Protein AF-A0A7C5RM77-F1 (afdb_monomer)

Structure (mmCIF, N/CA/C/O backbone):
data_AF-A0A7C5RM77-F1
#
_entry.id   AF-A0A7C5RM77-F1
#
loop_
_atom_site.group_PDB
_atom_site.id
_atom_site.type_symbol
_atom_site.label_atom_id
_atom_site.label_alt_id
_atom_site.label_comp_id
_atom_site.label_asym_id
_atom_site.label_entity_id
_atom_site.label_seq_id
_atom_site.pdbx_PDB_ins_code
_atom_site.Cartn_x
_atom_site.Cartn_y
_atom_site.Cartn_z
_atom_site.occupancy
_atom_site.B_iso_or_equiv
_atom_site.auth_seq_id
_atom_site.auth_comp_id
_atom_site.auth_asym_id
_atom_site.auth_atom_id
_atom_site.pdbx_PDB_model_num
ATOM 1 N N . MET A 1 1 ? 17.354 -15.414 -35.149 1.00 46.34 1 MET A N 1
ATOM 2 C CA . MET A 1 1 ? 16.006 -15.791 -34.676 1.00 46.34 1 MET A CA 1
ATOM 3 C C . MET A 1 1 ? 15.903 -15.272 -33.250 1.00 46.34 1 MET A C 1
ATOM 5 O O . MET A 1 1 ? 16.758 -15.635 -32.456 1.00 46.34 1 MET A O 1
ATOM 9 N N . HIS A 1 2 ? 15.004 -14.328 -32.961 1.00 52.31 2 HIS A N 1
ATOM 10 C CA . HIS A 1 2 ? 14.885 -13.758 -31.613 1.00 52.31 2 HIS A CA 1
ATOM 11 C C . HIS A 1 2 ? 14.025 -14.682 -30.741 1.00 52.31 2 HIS A C 1
ATOM 13 O O . HIS A 1 2 ? 12.961 -15.117 -31.175 1.00 52.31 2 HIS A O 1
ATOM 19 N N . GLU A 1 3 ? 14.510 -15.011 -29.546 1.00 59.09 3 GLU A N 1
ATOM 20 C CA . GLU A 1 3 ? 13.792 -15.810 -28.548 1.00 59.09 3 GLU A CA 1
ATOM 21 C C . GLU A 1 3 ? 12.703 -14.939 -27.899 1.00 59.09 3 GLU A C 1
ATOM 23 O O . GLU A 1 3 ? 13.001 -13.868 -27.373 1.00 59.09 3 GLU A O 1
ATOM 28 N N . ILE A 1 4 ? 11.438 -15.367 -27.959 1.00 60.94 4 ILE A N 1
ATOM 29 C CA . ILE A 1 4 ? 10.321 -14.667 -27.307 1.00 60.94 4 ILE A CA 1
ATOM 30 C C . ILE A 1 4 ? 10.166 -15.233 -25.896 1.00 60.94 4 ILE A C 1
ATOM 32 O O . ILE A 1 4 ? 9.916 -16.427 -25.735 1.00 60.94 4 ILE A O 1
ATOM 36 N N . ARG A 1 5 ? 10.279 -14.377 -24.874 1.00 63.59 5 ARG A N 1
ATOM 37 C CA . ARG A 1 5 ? 10.042 -14.742 -23.471 1.00 63.59 5 ARG A CA 1
ATOM 38 C C . ARG A 1 5 ? 8.797 -14.046 -22.939 1.00 63.59 5 ARG A C 1
ATOM 40 O O . ARG A 1 5 ? 8.704 -12.823 -22.977 1.00 63.59 5 ARG A O 1
ATOM 47 N N . ILE A 1 6 ? 7.861 -14.833 -22.412 1.00 66.69 6 ILE A N 1
ATOM 48 C CA . ILE A 1 6 ? 6.710 -14.320 -21.663 1.00 66.69 6 ILE A CA 1
ATOM 49 C C . ILE A 1 6 ? 7.199 -13.994 -20.252 1.00 66.69 6 ILE A C 1
ATOM 51 O O . ILE A 1 6 ? 7.572 -14.896 -19.504 1.00 66.69 6 ILE A O 1
ATOM 55 N N . VAL A 1 7 ? 7.200 -12.711 -19.893 1.00 67.06 7 VAL A N 1
ATOM 56 C CA . VAL A 1 7 ? 7.665 -12.237 -18.584 1.00 67.06 7 VAL A CA 1
ATOM 57 C C . VAL A 1 7 ? 6.483 -11.660 -17.813 1.00 67.06 7 VAL A C 1
ATOM 59 O O . VAL A 1 7 ? 5.811 -10.740 -18.278 1.00 67.06 7 VAL A O 1
ATOM 62 N N . LYS A 1 8 ? 6.211 -12.221 -16.631 1.00 77.19 8 LYS A N 1
ATOM 63 C CA . LYS A 1 8 ? 5.242 -11.662 -15.681 1.00 77.19 8 LYS A CA 1
ATOM 64 C C . LYS A 1 8 ? 5.923 -10.589 -14.822 1.00 77.19 8 LYS A C 1
ATOM 66 O O . LYS A 1 8 ? 7.125 -10.705 -14.589 1.00 77.19 8 LYS A O 1
ATOM 71 N N . PRO A 1 9 ? 5.184 -9.576 -14.332 1.00 83.25 9 PRO A N 1
ATOM 72 C CA . PRO A 1 9 ? 5.711 -8.669 -13.322 1.00 83.25 9 PRO A CA 1
ATOM 73 C C . PRO A 1 9 ? 6.220 -9.441 -12.101 1.00 83.25 9 PRO A C 1
ATOM 75 O O . PRO A 1 9 ? 5.578 -10.386 -11.642 1.00 83.25 9 PRO A O 1
ATOM 78 N N . GLU A 1 10 ? 7.361 -9.018 -11.576 1.00 85.62 10 GLU A N 1
ATOM 79 C CA . GLU A 1 10 ? 8.012 -9.590 -10.403 1.00 85.62 10 GLU A CA 1
ATOM 80 C C . GLU A 1 10 ? 8.106 -8.517 -9.316 1.00 85.62 10 GLU A C 1
ATOM 82 O O . GLU A 1 10 ? 8.668 -7.443 -9.543 1.00 85.62 10 GLU A O 1
ATOM 87 N N . ILE A 1 11 ? 7.578 -8.808 -8.124 1.00 86.81 11 ILE A N 1
ATOM 88 C CA . ILE A 1 11 ? 7.802 -7.978 -6.936 1.00 86.81 11 ILE A CA 1
ATOM 89 C C . ILE A 1 11 ? 9.151 -8.389 -6.353 1.00 86.81 11 ILE A C 1
ATOM 91 O O . ILE A 1 11 ? 9.288 -9.481 -5.805 1.00 86.81 11 ILE A O 1
ATOM 95 N N . ARG A 1 12 ? 10.151 -7.518 -6.487 1.00 81.06 12 ARG A N 1
ATOM 96 C CA . ARG A 1 12 ? 11.512 -7.755 -5.989 1.00 81.06 12 ARG A CA 1
ATOM 97 C C . ARG A 1 12 ? 11.647 -7.434 -4.512 1.00 81.06 12 ARG A C 1
ATOM 99 O O . ARG A 1 12 ? 12.419 -8.078 -3.808 1.00 81.06 12 ARG A O 1
ATOM 106 N N . ASN A 1 13 ? 10.919 -6.421 -4.061 1.00 83.31 13 ASN A N 1
ATOM 107 C CA . ASN A 1 13 ? 10.902 -6.002 -2.672 1.00 83.31 13 ASN A CA 1
ATOM 108 C C . ASN A 1 13 ? 9.540 -5.401 -2.318 1.00 83.31 13 ASN A C 1
ATOM 110 O O . ASN A 1 13 ? 8.841 -4.870 -3.186 1.00 83.31 13 ASN A O 1
ATOM 114 N N . PHE A 1 14 ? 9.180 -5.454 -1.040 1.00 90.75 14 PHE A N 1
ATOM 115 C CA . PHE A 1 14 ? 8.026 -4.743 -0.512 1.00 90.75 14 PHE A CA 1
ATOM 116 C C . PHE A 1 14 ? 8.335 -4.194 0.880 1.00 90.75 14 PHE A C 1
ATOM 118 O O . PHE A 1 14 ? 9.099 -4.779 1.645 1.00 90.75 14 PHE A O 1
ATOM 125 N N . GLU A 1 15 ? 7.730 -3.062 1.207 1.00 91.50 15 GLU A N 1
ATOM 126 C CA . GLU A 1 15 ? 7.884 -2.405 2.500 1.00 91.50 15 GLU A CA 1
ATOM 127 C C . GLU A 1 15 ? 6.523 -1.888 2.963 1.00 91.50 15 GLU A C 1
ATOM 129 O O . GLU A 1 15 ? 5.807 -1.233 2.203 1.00 91.50 15 GLU A O 1
ATOM 134 N N . ILE A 1 16 ? 6.185 -2.138 4.227 1.00 92.94 16 ILE A N 1
ATOM 135 C CA . ILE A 1 16 ? 5.109 -1.423 4.913 1.00 92.94 16 ILE A CA 1
ATOM 136 C C . ILE A 1 16 ? 5.756 -0.249 5.642 1.00 92.94 16 ILE A C 1
ATOM 138 O O . ILE A 1 16 ? 6.615 -0.441 6.504 1.00 92.94 16 ILE A O 1
ATOM 142 N N . VAL A 1 17 ? 5.363 0.975 5.301 1.00 87.06 17 VAL A N 1
ATOM 143 C CA . VAL A 1 17 ? 5.884 2.170 5.970 1.00 87.06 17 VAL A CA 1
ATOM 144 C C . VAL A 1 17 ? 5.446 2.131 7.436 1.00 87.06 17 VAL A C 1
ATOM 146 O O . VAL A 1 17 ? 4.267 1.943 7.713 1.00 87.06 17 VAL A O 1
ATOM 149 N N . LYS A 1 18 ? 6.393 2.332 8.366 1.00 87.25 18 LYS A N 1
ATOM 150 C CA . LYS A 1 18 ? 6.257 2.100 9.826 1.00 87.25 18 LYS A CA 1
ATOM 151 C C . LYS A 1 18 ? 6.262 0.623 10.266 1.00 87.25 18 LYS A C 1
ATOM 153 O O . LYS A 1 18 ? 6.101 0.349 11.452 1.00 87.25 18 LYS A O 1
ATOM 158 N N . GLY A 1 19 ? 6.530 -0.312 9.356 1.00 92.38 19 GLY A N 1
ATOM 159 C CA . GLY A 1 19 ? 6.711 -1.732 9.662 1.00 92.38 19 GLY A CA 1
ATOM 160 C C . GLY A 1 19 ? 5.404 -2.495 9.884 1.00 92.38 19 GLY A C 1
ATOM 161 O O . GLY A 1 19 ? 4.319 -2.031 9.536 1.00 92.38 19 GLY A O 1
ATOM 162 N N . GLU A 1 20 ? 5.513 -3.690 10.466 1.00 92.38 20 GLU A N 1
ATOM 163 C CA . GLU A 1 20 ? 4.397 -4.640 10.604 1.00 92.38 20 GLU A CA 1
ATOM 164 C C . GLU A 1 20 ? 3.246 -4.125 11.473 1.00 92.38 20 GLU A C 1
ATOM 166 O O . GLU A 1 20 ? 2.129 -4.603 11.335 1.00 92.38 20 GLU A O 1
ATOM 171 N N . GLU A 1 21 ? 3.486 -3.129 12.327 1.00 94.88 21 GLU A N 1
ATOM 172 C CA . GLU A 1 21 ? 2.483 -2.569 13.241 1.00 94.88 21 GLU A CA 1
ATOM 173 C C . GLU A 1 21 ? 1.737 -1.353 12.669 1.00 94.88 21 GLU A C 1
ATOM 175 O O . GLU A 1 21 ? 0.917 -0.748 13.359 1.00 94.88 21 GLU A O 1
ATOM 180 N N . ALA A 1 22 ? 1.964 -1.000 11.397 1.00 94.69 22 ALA A N 1
ATOM 181 C CA . ALA A 1 22 ? 1.297 0.132 10.747 1.00 94.69 22 ALA A CA 1
ATOM 182 C C . ALA A 1 22 ? -0.240 0.039 10.789 1.00 94.69 22 ALA A C 1
ATOM 184 O O . ALA A 1 22 ? -0.924 1.058 10.845 1.00 94.69 22 ALA A O 1
ATOM 185 N N . TRP A 1 23 ? -0.802 -1.173 10.825 1.00 95.38 23 TRP A N 1
ATOM 186 C CA . TRP A 1 23 ? -2.248 -1.392 10.935 1.00 95.38 23 TRP A CA 1
ATOM 187 C C . TRP A 1 23 ? -2.848 -0.846 12.244 1.00 95.38 23 TRP A C 1
ATOM 189 O O . TRP A 1 23 ? -4.045 -0.559 12.287 1.00 95.38 23 TRP A O 1
ATOM 199 N N . ARG A 1 24 ? -2.047 -0.646 13.302 1.00 95.75 24 ARG A N 1
ATOM 200 C CA . ARG A 1 24 ? -2.525 -0.031 14.551 1.00 95.75 24 ARG A CA 1
ATOM 201 C C . ARG A 1 24 ? -2.898 1.438 14.375 1.00 95.75 24 ARG A C 1
ATOM 203 O O . ARG A 1 24 ? -3.761 1.922 15.100 1.00 95.75 24 ARG A O 1
ATOM 210 N N . GLU A 1 25 ? -2.324 2.128 13.389 1.00 95.69 25 GLU A N 1
ATOM 211 C CA . GLU A 1 25 ? -2.724 3.498 13.031 1.00 95.69 25 GLU A CA 1
ATOM 212 C C . GLU A 1 25 ? -4.178 3.537 12.552 1.00 95.69 25 GLU A C 1
ATOM 214 O O . GLU A 1 25 ? -4.928 4.436 12.916 1.00 95.69 25 GLU A O 1
ATOM 219 N N . VAL A 1 26 ? -4.620 2.511 11.819 1.00 96.44 26 VAL A N 1
ATOM 220 C CA . VAL A 1 26 ? -6.023 2.375 11.395 1.00 96.44 26 VAL A CA 1
ATOM 221 C C . VAL A 1 26 ? -6.937 2.247 12.611 1.00 96.44 26 VAL A C 1
ATOM 223 O O . VAL A 1 26 ? -7.980 2.896 12.681 1.00 96.44 26 VAL A O 1
ATOM 226 N N . VAL A 1 27 ? -6.543 1.429 13.592 1.00 96.50 27 VAL A N 1
ATOM 227 C CA . VAL A 1 27 ? -7.304 1.241 14.837 1.00 96.50 27 VAL A CA 1
ATOM 228 C C . VAL A 1 27 ? -7.339 2.528 15.654 1.00 96.50 27 VAL A C 1
ATOM 230 O O . VAL A 1 27 ? -8.394 2.892 16.171 1.00 96.50 27 VAL A O 1
ATOM 233 N N . TYR A 1 28 ? -6.214 3.235 15.744 1.00 95.81 28 TYR A N 1
ATOM 234 C CA . TYR A 1 28 ? -6.139 4.537 16.393 1.00 95.81 28 TYR A CA 1
ATOM 235 C C . TYR A 1 28 ? -7.091 5.544 15.729 1.00 95.81 28 TYR A C 1
ATOM 237 O O . TYR A 1 28 ? -7.944 6.108 16.414 1.00 95.81 28 TYR A O 1
ATOM 245 N N . SER A 1 29 ? -7.044 5.692 14.401 1.00 95.12 29 SER A N 1
ATOM 246 C CA . SER A 1 29 ? -7.959 6.559 13.644 1.00 95.12 29 SER A CA 1
ATOM 247 C C . SER A 1 29 ? -9.433 6.174 13.835 1.00 95.12 29 SER A C 1
ATOM 249 O O . SER A 1 29 ? -10.296 7.043 13.995 1.00 95.12 29 SER A O 1
ATOM 251 N N . ALA A 1 30 ? -9.740 4.875 13.886 1.00 95.00 30 ALA A N 1
ATOM 252 C CA . ALA A 1 30 ? -11.089 4.381 14.155 1.00 95.00 30 ALA A CA 1
ATOM 253 C C . ALA A 1 30 ? -11.567 4.733 15.578 1.00 95.00 30 ALA A C 1
ATOM 255 O O . ALA A 1 30 ? -12.701 5.179 15.757 1.00 95.00 30 ALA A O 1
ATOM 256 N N . ARG A 1 31 ? -10.702 4.599 16.593 1.00 95.12 31 ARG A N 1
ATOM 257 C CA . ARG A 1 31 ? -11.002 4.988 17.984 1.00 95.12 31 ARG A CA 1
ATOM 258 C C . ARG A 1 31 ? -11.231 6.490 18.118 1.00 95.12 31 ARG A C 1
ATOM 260 O O . ARG A 1 31 ? -12.209 6.897 18.737 1.00 95.12 31 ARG A O 1
ATOM 267 N N . MET A 1 32 ? -10.410 7.306 17.455 1.00 94.06 32 MET A N 1
ATOM 268 C CA . MET A 1 32 ? -10.606 8.761 17.378 1.00 94.06 32 MET A CA 1
ATOM 269 C C . MET A 1 32 ? -11.951 9.140 16.740 1.00 94.06 32 MET A C 1
ATOM 271 O O . MET A 1 32 ? -12.509 10.189 17.053 1.00 94.06 32 MET A O 1
ATOM 275 N N . SER A 1 33 ? -12.491 8.268 15.885 1.00 91.25 33 SER A N 1
ATOM 276 C CA . SER A 1 33 ? -13.797 8.430 15.234 1.00 91.25 33 SER A CA 1
ATOM 277 C C . SER A 1 33 ? -14.973 7.866 16.051 1.00 91.25 33 SER A C 1
ATOM 279 O O . SER A 1 33 ? -16.111 7.931 15.592 1.00 91.25 33 SER A O 1
ATOM 281 N N . GLY A 1 34 ? -14.730 7.324 17.253 1.00 92.81 34 GLY A N 1
ATOM 282 C CA . GLY A 1 34 ? -15.773 6.882 18.188 1.00 92.81 34 GLY A CA 1
ATOM 283 C C . GLY A 1 34 ? -15.890 5.370 18.404 1.00 92.81 34 GLY A C 1
ATOM 284 O O . GLY A 1 34 ? -16.824 4.935 19.077 1.00 92.81 34 GLY A O 1
ATOM 285 N N . VAL A 1 35 ? -14.974 4.550 17.872 1.00 93.81 35 VAL A N 1
ATOM 286 C CA . VAL A 1 35 ? -14.952 3.111 18.193 1.00 93.81 35 VAL A CA 1
ATOM 287 C C . VAL A 1 35 ? -14.551 2.905 19.667 1.00 93.81 35 VAL A C 1
ATOM 289 O O . VAL A 1 35 ? -13.491 3.387 20.067 1.00 93.81 35 VAL A O 1
ATOM 292 N N . PRO A 1 36 ? -15.343 2.174 20.479 1.00 93.81 36 PRO A N 1
ATOM 293 C CA . PRO A 1 36 ? -15.039 1.956 21.895 1.00 93.81 36 PRO A CA 1
ATOM 294 C C . PRO A 1 36 ? -13.726 1.199 22.141 1.00 93.81 36 PRO A C 1
ATOM 296 O O . PRO A 1 36 ? -13.395 0.252 21.427 1.00 93.81 36 PRO A O 1
ATOM 299 N N . GLU A 1 37 ? -13.023 1.538 23.227 1.00 92.06 37 GLU A N 1
ATOM 300 C CA . GLU A 1 37 ? -11.757 0.888 23.614 1.00 92.06 37 GLU A CA 1
ATOM 301 C C . GLU A 1 37 ? -11.914 -0.575 24.055 1.00 92.06 37 GLU A C 1
ATOM 303 O O . GLU A 1 37 ? -10.948 -1.333 24.023 1.00 92.06 37 GLU A O 1
ATOM 308 N N . GLY A 1 38 ? -13.129 -0.992 24.426 1.00 94.06 38 GLY A N 1
ATOM 309 C CA . GLY A 1 38 ? -13.418 -2.363 24.857 1.00 94.06 38 GLY A CA 1
ATOM 310 C C . GLY A 1 38 ? -13.361 -3.414 23.742 1.00 94.06 38 GLY A C 1
ATOM 311 O O . GLY A 1 38 ? -13.417 -4.604 24.040 1.00 94.06 38 GLY A O 1
ATOM 312 N N . ILE A 1 39 ? -13.261 -3.002 22.473 1.00 94.94 39 ILE A N 1
ATOM 313 C CA . ILE A 1 39 ? -13.171 -3.917 21.330 1.00 94.94 39 ILE A CA 1
ATOM 314 C C . ILE A 1 39 ? -11.689 -4.224 21.040 1.00 94.94 39 ILE A C 1
ATOM 316 O O . ILE A 1 39 ? -10.890 -3.288 20.907 1.00 94.94 39 ILE A O 1
ATOM 320 N N . PRO A 1 40 ? -11.297 -5.507 20.899 1.00 97.00 40 PRO A N 1
ATOM 321 C CA . PRO A 1 40 ? -9.929 -5.883 20.550 1.00 97.00 40 PRO A CA 1
ATOM 322 C C . PRO A 1 40 ? -9.453 -5.245 19.237 1.00 97.00 40 PRO A C 1
ATOM 324 O O . PRO A 1 40 ? -10.166 -5.243 18.235 1.00 97.00 40 PRO A O 1
ATOM 327 N N . GLU A 1 41 ? -8.209 -4.765 19.202 1.00 96.81 41 GLU A N 1
ATOM 328 C CA . GLU A 1 41 ? -7.661 -4.001 18.066 1.00 96.81 41 GLU A CA 1
ATOM 329 C C . GLU A 1 41 ? -7.750 -4.750 16.732 1.00 96.81 41 GLU A C 1
ATOM 331 O O . GLU 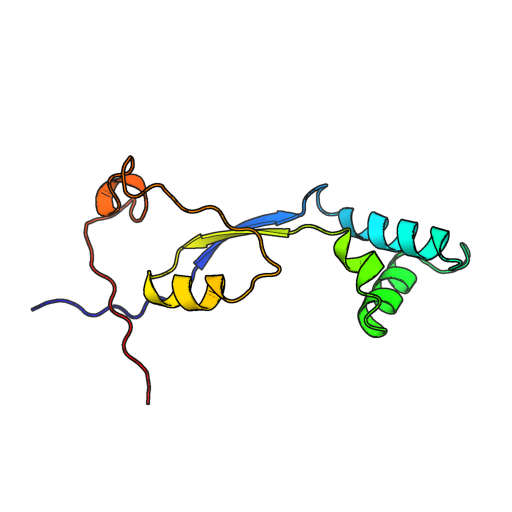A 1 41 ? -8.173 -4.190 15.722 1.00 96.81 41 GLU A O 1
ATOM 336 N N . GLY A 1 42 ? -7.413 -6.042 16.729 1.00 95.81 42 GLY A N 1
ATOM 337 C CA . GLY A 1 42 ? -7.499 -6.869 15.525 1.00 95.81 42 GLY A CA 1
ATOM 338 C C . GLY A 1 42 ? -8.933 -7.058 15.016 1.00 95.81 42 GLY A C 1
ATOM 339 O O . GLY A 1 42 ? -9.139 -7.269 13.821 1.00 95.81 42 GLY A O 1
ATOM 340 N N . GLU A 1 43 ? -9.934 -6.971 15.894 1.00 96.81 43 GLU A N 1
ATOM 341 C CA . GLU A 1 43 ? -11.345 -7.000 15.508 1.00 96.81 43 GLU A CA 1
ATOM 342 C C . GLU A 1 43 ? -11.784 -5.654 14.928 1.00 96.81 43 GLU A C 1
ATOM 344 O O . GLU A 1 43 ? -12.428 -5.634 13.879 1.00 96.81 43 GLU A O 1
ATOM 349 N N . VAL A 1 44 ? -11.340 -4.540 15.524 1.00 96.88 44 VAL A N 1
ATOM 350 C CA . VAL A 1 44 ? -11.549 -3.192 14.972 1.00 96.88 44 VAL A CA 1
ATOM 351 C C . VAL A 1 44 ? -10.963 -3.088 13.566 1.00 96.88 44 VAL A C 1
ATOM 353 O O . VAL A 1 44 ? -11.662 -2.670 12.649 1.00 96.88 44 VAL A O 1
ATOM 356 N N . PHE A 1 45 ? -9.720 -3.526 13.354 1.00 96.44 45 PHE A N 1
ATOM 357 C CA . PHE A 1 45 ? -9.096 -3.494 12.030 1.00 96.44 45 PHE A CA 1
ATOM 358 C C . PHE A 1 45 ? -9.886 -4.314 10.999 1.00 96.44 45 PHE A C 1
ATOM 360 O O . PHE A 1 45 ? -10.220 -3.814 9.924 1.00 96.44 45 PHE A O 1
ATOM 367 N N . LYS A 1 46 ? -10.271 -5.554 11.340 1.00 96.69 46 LYS A N 1
ATOM 368 C CA . LYS A 1 46 ? -11.120 -6.390 10.472 1.00 96.69 46 LYS A CA 1
ATOM 369 C C . LYS A 1 46 ? -12.461 -5.724 10.176 1.00 96.69 46 LYS A C 1
ATOM 371 O O . LYS A 1 46 ? -12.953 -5.838 9.057 1.00 96.69 46 LYS A O 1
ATOM 376 N N . MET A 1 47 ? -13.055 -5.049 11.158 1.00 95.75 47 MET A N 1
ATOM 377 C CA . MET A 1 47 ? -14.291 -4.293 10.988 1.00 95.75 47 MET A CA 1
ATOM 378 C C . MET A 1 47 ? -14.101 -3.117 10.021 1.00 95.75 47 MET A C 1
ATOM 380 O O . MET A 1 47 ? -14.958 -2.931 9.161 1.00 95.75 47 MET A O 1
ATOM 384 N N . MET A 1 48 ? -12.992 -2.373 10.103 1.00 96.00 48 MET A N 1
ATOM 385 C CA . MET A 1 48 ? -12.690 -1.282 9.163 1.00 96.00 48 MET A CA 1
ATOM 386 C C . MET A 1 48 ? -12.577 -1.796 7.726 1.00 96.00 48 MET A C 1
ATOM 388 O O . MET A 1 48 ? -13.208 -1.245 6.829 1.00 96.00 48 MET A O 1
ATOM 392 N N . VAL A 1 49 ? -11.844 -2.897 7.518 1.00 95.88 49 VAL A N 1
ATOM 393 C CA . VAL A 1 49 ? -11.687 -3.522 6.193 1.00 95.88 49 VAL A CA 1
ATOM 394 C C . VAL A 1 49 ? -13.026 -4.031 5.652 1.00 95.88 49 VAL A C 1
ATOM 396 O O . VAL A 1 49 ? -13.357 -3.796 4.497 1.00 95.88 49 VAL A O 1
ATOM 399 N N . ARG A 1 50 ? -13.825 -4.718 6.480 1.00 96.44 50 ARG A N 1
ATOM 400 C CA . ARG A 1 50 ? -15.111 -5.304 6.055 1.00 96.44 50 ARG A CA 1
ATOM 401 C C . ARG A 1 50 ? -16.163 -4.270 5.674 1.00 96.44 50 ARG A C 1
ATOM 403 O O . ARG A 1 50 ? -17.001 -4.569 4.833 1.00 96.44 50 ARG A O 1
ATOM 410 N N . ASN A 1 51 ? -16.143 -3.107 6.317 1.00 95.06 51 ASN A N 1
ATOM 411 C CA . ASN A 1 51 ? -17.107 -2.039 6.065 1.00 95.06 51 ASN A CA 1
ATOM 412 C C . ASN A 1 51 ? -16.587 -0.990 5.073 1.00 95.06 51 ASN A C 1
ATOM 414 O O . ASN A 1 51 ? -17.209 0.059 4.950 1.00 95.06 51 ASN A O 1
ATOM 418 N N . ASP A 1 52 ? -15.459 -1.256 4.403 1.00 94.12 52 ASP A N 1
ATOM 419 C CA . ASP A 1 52 ? -14.833 -0.343 3.440 1.00 94.12 52 ASP A CA 1
ATOM 420 C C . ASP A 1 52 ? -14.625 1.071 4.010 1.00 94.12 52 ASP A C 1
ATOM 422 O O . ASP A 1 52 ? -14.901 2.091 3.377 1.00 94.12 52 ASP A O 1
ATOM 426 N N . TYR A 1 53 ? -14.159 1.148 5.263 1.00 93.38 53 TYR A N 1
ATOM 427 C CA . TYR A 1 53 ? -13.894 2.422 5.931 1.00 93.38 53 TYR A CA 1
ATOM 428 C C . TYR A 1 53 ? -12.552 3.006 5.459 1.00 93.38 53 TYR A C 1
ATOM 430 O O . TYR A 1 53 ? -11.572 3.080 6.207 1.00 93.38 53 TYR A O 1
ATOM 438 N N . GLY A 1 54 ? -12.507 3.368 4.174 1.00 91.56 54 GLY A N 1
ATOM 439 C CA . GLY A 1 54 ? -11.295 3.692 3.418 1.00 91.56 54 GLY A CA 1
ATOM 440 C C . GLY A 1 54 ? -10.443 4.799 4.032 1.00 91.56 54 GLY A C 1
ATOM 441 O O . GLY A 1 54 ? -9.223 4.668 4.073 1.00 91.56 54 GLY A O 1
ATOM 442 N N . SER A 1 55 ? -11.066 5.821 4.623 1.00 93.06 55 SER A N 1
ATOM 443 C CA . SER A 1 55 ? -10.347 6.946 5.235 1.00 93.06 55 SER A CA 1
ATOM 444 C C . SER A 1 55 ? -9.378 6.513 6.337 1.00 93.06 55 SER A C 1
ATOM 446 O O . SER A 1 55 ? -8.291 7.069 6.439 1.00 93.06 55 SER A O 1
ATOM 448 N N . ALA A 1 56 ? -9.720 5.497 7.139 1.00 94.12 56 ALA A N 1
ATOM 449 C CA . ALA A 1 56 ? -8.794 4.952 8.131 1.00 94.12 56 ALA A CA 1
ATOM 450 C C . ALA A 1 56 ? -7.732 4.046 7.485 1.00 94.12 56 ALA A C 1
ATOM 452 O O . ALA A 1 56 ? -6.593 4.019 7.947 1.00 94.12 56 ALA A O 1
ATOM 453 N N . LEU A 1 57 ? -8.087 3.314 6.424 1.00 94.69 57 LEU A N 1
ATOM 454 C CA . LEU A 1 57 ? -7.184 2.393 5.722 1.00 94.69 57 LEU A CA 1
ATOM 455 C C . LEU A 1 57 ? -6.068 3.128 4.964 1.00 94.69 57 LEU A C 1
ATOM 457 O O . LEU A 1 57 ? -4.954 2.615 4.882 1.00 94.69 57 LEU A O 1
ATOM 461 N N . GLU A 1 58 ? -6.329 4.348 4.493 1.00 93.50 58 GLU A N 1
ATOM 462 C CA . GLU A 1 58 ? -5.355 5.218 3.814 1.00 93.50 58 GLU A CA 1
ATOM 463 C C . GLU A 1 58 ? -4.153 5.615 4.695 1.00 93.50 58 GLU A C 1
ATOM 465 O O . GLU A 1 58 ? -3.130 6.073 4.185 1.00 93.50 58 GLU A O 1
ATOM 470 N N . HIS A 1 59 ? -4.221 5.392 6.013 1.00 92.81 59 HIS A N 1
ATOM 471 C CA . HIS A 1 59 ? -3.090 5.608 6.921 1.00 92.81 59 HIS A CA 1
ATOM 472 C C . HIS A 1 59 ? -1.995 4.533 6.813 1.00 92.81 59 HIS A C 1
ATOM 474 O O . HIS A 1 59 ? -0.912 4.708 7.380 1.00 92.81 59 HIS A O 1
ATOM 480 N N . VAL A 1 60 ? -2.246 3.432 6.096 1.00 94.31 60 VAL A N 1
ATOM 481 C CA . VAL A 1 60 ? -1.248 2.392 5.822 1.00 94.31 60 VAL A CA 1
ATOM 482 C C . VAL A 1 60 ? -0.678 2.597 4.426 1.00 94.31 60 VAL A C 1
ATOM 484 O O . VAL A 1 60 ? -1.387 2.515 3.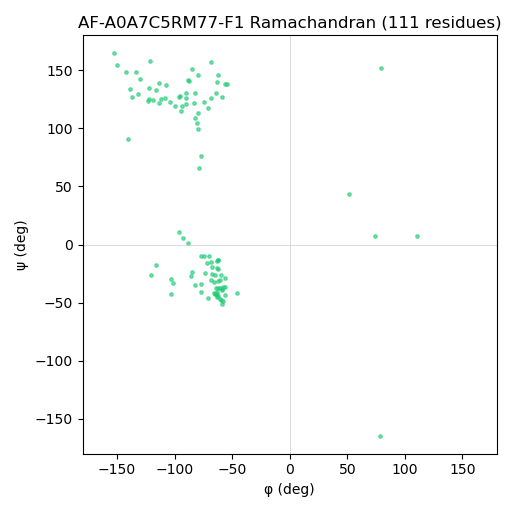427 1.00 94.31 60 VAL A O 1
ATOM 487 N N . ILE A 1 61 ? 0.634 2.816 4.351 1.00 94.06 61 ILE A N 1
ATOM 488 C CA . ILE A 1 61 ? 1.343 2.992 3.083 1.00 94.06 61 ILE A CA 1
ATOM 489 C C . ILE A 1 61 ? 2.189 1.751 2.821 1.00 94.06 61 ILE A C 1
ATOM 491 O O . ILE A 1 61 ? 3.022 1.371 3.645 1.00 94.06 61 ILE A O 1
ATOM 495 N N . ILE A 1 62 ? 2.004 1.154 1.646 1.00 94.00 62 ILE A N 1
ATOM 496 C CA . ILE A 1 62 ? 2.778 0.006 1.175 1.00 94.00 62 ILE A CA 1
ATOM 497 C C . ILE A 1 62 ? 3.561 0.436 -0.063 1.00 94.00 62 ILE A C 1
ATOM 499 O O . ILE A 1 62 ? 3.013 1.068 -0.967 1.00 94.00 62 ILE A O 1
ATOM 503 N N . LYS A 1 63 ? 4.849 0.102 -0.101 1.00 94.06 63 LYS A N 1
ATOM 504 C CA . LYS A 1 63 ? 5.733 0.350 -1.241 1.00 94.06 63 LYS A CA 1
ATOM 505 C C . LYS A 1 63 ? 6.151 -0.970 -1.859 1.00 94.06 63 LYS A C 1
ATOM 507 O O . LYS A 1 63 ? 6.495 -1.909 -1.145 1.00 94.06 63 LYS A O 1
ATOM 512 N N . PHE A 1 64 ? 6.180 -1.005 -3.183 1.00 92.12 64 PHE A N 1
ATOM 513 C CA . PHE A 1 64 ? 6.638 -2.154 -3.952 1.00 92.12 64 PHE A CA 1
ATOM 514 C C . PHE A 1 64 ? 7.792 -1.731 -4.857 1.00 92.12 64 PHE A C 1
ATOM 516 O O . PHE A 1 64 ? 7.705 -0.707 -5.534 1.00 92.12 64 PHE A O 1
ATOM 523 N N . ASP A 1 65 ? 8.849 -2.537 -4.886 1.00 90.12 65 ASP A N 1
ATOM 524 C CA . ASP A 1 65 ? 9.822 -2.527 -5.974 1.00 90.12 65 ASP A CA 1
ATOM 525 C C . ASP A 1 65 ? 9.408 -3.601 -6.979 1.00 90.12 65 ASP A C 1
ATOM 527 O O . ASP A 1 65 ? 9.375 -4.792 -6.651 1.00 90.12 65 ASP A O 1
ATOM 531 N N . VAL A 1 66 ? 9.041 -3.179 -8.189 1.00 88.06 66 VAL A N 1
ATOM 532 C CA . VAL A 1 66 ? 8.455 -4.060 -9.199 1.00 88.06 66 VAL A CA 1
ATOM 533 C C . VAL A 1 66 ? 9.283 -4.017 -10.474 1.00 88.06 66 VAL A C 1
ATOM 535 O O . VAL A 1 66 ? 9.443 -2.967 -11.097 1.00 88.06 66 VAL A O 1
ATOM 538 N N . LYS A 1 67 ? 9.756 -5.187 -10.912 1.00 85.62 67 LYS A N 1
ATOM 539 C CA . LYS A 1 67 ? 10.291 -5.379 -12.259 1.00 85.62 67 LYS A CA 1
ATOM 540 C C . LYS A 1 67 ? 9.161 -5.806 -13.183 1.00 85.62 67 LYS A C 1
ATOM 542 O O . LYS A 1 67 ? 8.473 -6.789 -12.929 1.00 85.62 67 LYS A O 1
ATOM 547 N N . MET A 1 68 ? 8.991 -5.089 -14.285 1.00 84.81 68 MET A N 1
ATOM 548 C CA . MET A 1 68 ? 8.001 -5.421 -15.303 1.00 84.81 68 MET A CA 1
ATOM 549 C C . MET A 1 68 ? 8.434 -4.923 -16.677 1.00 84.81 68 MET A C 1
ATOM 551 O O . MET A 1 68 ? 9.315 -4.069 -16.798 1.00 84.81 68 MET A O 1
ATOM 555 N N . SER A 1 69 ? 7.767 -5.435 -17.705 1.00 82.12 69 SER A N 1
ATOM 556 C CA . SER A 1 69 ? 7.923 -4.962 -19.073 1.00 82.12 69 SER A CA 1
ATOM 557 C C . SER A 1 69 ? 7.358 -3.544 -19.239 1.00 82.12 69 SER A C 1
ATOM 559 O O . SER A 1 69 ? 6.463 -3.107 -18.511 1.00 82.12 69 SER A O 1
ATOM 561 N N . LYS A 1 70 ? 7.839 -2.816 -20.254 1.00 81.81 70 LYS A N 1
ATOM 562 C CA . LYS A 1 70 ? 7.384 -1.442 -20.534 1.00 81.81 70 LYS A CA 1
ATOM 563 C C . LYS A 1 70 ? 5.880 -1.353 -20.837 1.00 81.81 70 LYS A C 1
ATOM 565 O O . LYS A 1 70 ? 5.273 -0.331 -20.543 1.00 81.81 70 LYS A O 1
ATOM 570 N N . GLY A 1 71 ? 5.290 -2.396 -21.425 1.00 83.06 71 GLY A N 1
ATOM 571 C CA . GLY A 1 71 ? 3.849 -2.427 -21.698 1.00 83.06 71 GLY A CA 1
ATOM 572 C C . GLY A 1 71 ? 3.020 -2.580 -20.423 1.00 83.06 71 GLY A C 1
ATOM 573 O O . GLY A 1 71 ? 2.123 -1.776 -20.201 1.00 83.06 71 GLY A O 1
ATOM 574 N N . ASN A 1 72 ? 3.394 -3.505 -19.531 1.00 84.94 72 ASN A N 1
ATOM 575 C CA . ASN A 1 72 ? 2.715 -3.674 -18.239 1.00 84.94 72 ASN A CA 1
ATOM 576 C C . ASN A 1 72 ? 2.836 -2.418 -17.361 1.00 84.94 72 ASN A C 1
ATOM 578 O O . ASN A 1 72 ? 1.930 -2.103 -16.595 1.00 84.94 72 ASN A O 1
ATOM 582 N N . ALA A 1 73 ? 3.938 -1.670 -17.491 1.00 87.31 73 ALA A N 1
ATOM 583 C CA . ALA A 1 73 ? 4.098 -0.403 -16.786 1.00 87.31 73 ALA A CA 1
ATOM 584 C C . ALA A 1 73 ? 3.016 0.616 -17.168 1.00 87.31 73 ALA A C 1
ATOM 586 O O . ALA A 1 73 ? 2.542 1.325 -16.291 1.00 87.31 73 ALA A O 1
ATOM 587 N N . ALA A 1 74 ? 2.589 0.678 -18.434 1.00 88.12 74 ALA A N 1
ATOM 588 C CA . ALA A 1 74 ? 1.518 1.589 -18.837 1.00 88.12 74 ALA A CA 1
ATOM 589 C C . ALA A 1 74 ? 0.192 1.251 -18.137 1.00 88.12 74 ALA A C 1
ATOM 591 O O . ALA A 1 74 ? -0.475 2.156 -17.652 1.00 88.12 74 ALA A O 1
ATOM 592 N N . GLU A 1 75 ? -0.139 -0.038 -18.007 1.00 89.94 75 GLU A N 1
ATOM 593 C CA . GLU A 1 75 ? -1.330 -0.489 -17.275 1.00 89.94 75 GLU A CA 1
ATOM 594 C C . GLU A 1 75 ? -1.254 -0.121 -15.787 1.00 89.94 75 GLU A C 1
ATOM 596 O O . GLU A 1 75 ? -2.214 0.406 -15.227 1.00 89.94 75 GLU A O 1
ATOM 601 N N . LEU A 1 76 ? -0.095 -0.321 -15.147 1.00 89.00 76 LEU A N 1
ATOM 602 C CA . LEU A 1 76 ? 0.091 0.050 -13.741 1.00 89.00 76 LEU A CA 1
ATOM 603 C C . LEU A 1 76 ? -0.031 1.567 -13.520 1.00 89.00 76 LEU A C 1
ATOM 605 O O . LEU A 1 76 ? -0.583 2.003 -12.510 1.00 89.00 76 LEU A O 1
ATOM 609 N N . LEU A 1 77 ? 0.471 2.375 -14.455 1.00 90.69 77 LEU A N 1
ATOM 610 C CA . LEU A 1 77 ? 0.451 3.838 -14.366 1.00 90.69 77 LEU A CA 1
ATOM 611 C C . LEU A 1 77 ? -0.961 4.441 -14.475 1.00 90.69 77 LEU A C 1
ATOM 613 O O . LEU A 1 77 ? -1.151 5.593 -14.086 1.00 90.69 77 LEU A O 1
ATOM 617 N N . GLU A 1 78 ? -1.964 3.680 -14.924 1.00 94.25 78 GLU A N 1
ATOM 618 C CA . GLU A 1 78 ? -3.366 4.123 -14.898 1.00 94.25 78 GLU A CA 1
ATOM 619 C C . GLU A 1 78 ? -3.962 4.152 -13.478 1.00 94.25 78 GLU A C 1
ATOM 621 O O . GLU A 1 78 ? -4.967 4.828 -13.234 1.00 94.25 78 GLU A O 1
ATOM 626 N N . HIS A 1 79 ? -3.331 3.498 -12.497 1.00 93.00 79 HIS A N 1
ATOM 627 C CA . HIS A 1 79 ? -3.739 3.569 -11.093 1.00 93.00 79 HIS A CA 1
ATOM 628 C C . HIS A 1 79 ? -3.299 4.892 -10.443 1.00 93.00 79 HIS A C 1
ATOM 630 O O . HIS A 1 79 ? -2.374 4.937 -9.637 1.00 93.00 79 HIS A O 1
ATOM 636 N N . ARG A 1 80 ? -4.009 5.984 -10.750 1.00 92.62 80 ARG A N 1
ATOM 637 C CA . ARG A 1 80 ? -3.666 7.367 -10.341 1.00 92.62 80 ARG A CA 1
ATOM 638 C C . ARG A 1 80 ? -3.643 7.641 -8.832 1.00 92.62 80 ARG A C 1
ATOM 640 O O . ARG A 1 80 ? -3.164 8.692 -8.422 1.00 92.62 80 ARG A O 1
ATOM 647 N N . ILE A 1 81 ? -4.174 6.730 -8.017 1.00 92.44 81 ILE A N 1
ATOM 648 C CA . ILE A 1 81 ? -4.077 6.798 -6.550 1.00 92.44 81 ILE A CA 1
ATOM 649 C C . ILE A 1 81 ? -2.665 6.454 -6.053 1.00 92.44 81 ILE A C 1
ATOM 651 O O . ILE A 1 81 ? -2.260 6.878 -4.973 1.00 92.44 81 ILE A O 1
ATOM 655 N N . ALA A 1 82 ? -1.899 5.696 -6.840 1.00 91.75 82 ALA A N 1
ATOM 656 C CA . ALA A 1 82 ? -0.553 5.288 -6.488 1.00 91.75 82 ALA A CA 1
ATOM 657 C C . ALA A 1 82 ? 0.474 6.337 -6.929 1.00 91.75 82 ALA A C 1
ATOM 659 O O . ALA A 1 82 ? 0.414 6.894 -8.024 1.00 91.75 82 ALA A O 1
ATOM 660 N N . SER A 1 83 ? 1.471 6.564 -6.077 1.00 92.88 83 SER A N 1
ATOM 661 C CA . SER A 1 83 ? 2.684 7.289 -6.458 1.00 92.88 83 SER A CA 1
ATOM 662 C C . SER A 1 83 ? 3.717 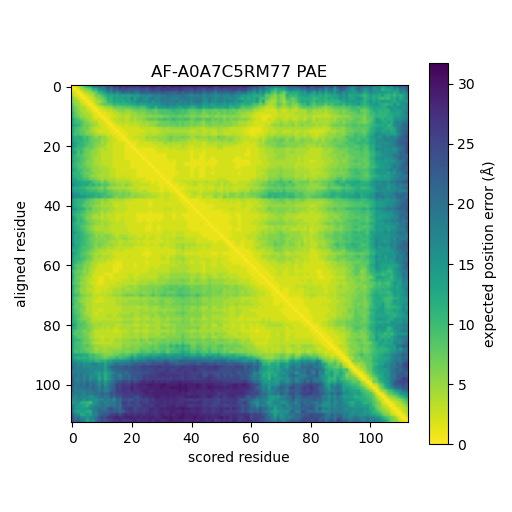6.313 -7.012 1.00 92.88 83 SER A C 1
ATOM 664 O O . SER A 1 83 ? 3.878 5.216 -6.478 1.00 92.88 83 SER A O 1
ATOM 666 N N . HIS A 1 84 ? 4.451 6.715 -8.050 1.00 91.44 84 HIS A N 1
ATOM 667 C CA . HIS A 1 84 ? 5.451 5.866 -8.692 1.00 91.44 84 HIS A CA 1
ATOM 668 C C . HIS A 1 84 ? 6.767 6.610 -8.936 1.00 91.44 84 HIS A C 1
ATOM 670 O O . HIS A 1 84 ? 6.793 7.804 -9.234 1.00 91.44 84 HIS A O 1
ATOM 676 N N . SER A 1 85 ? 7.864 5.860 -8.888 1.00 88.62 85 SER A N 1
ATOM 677 C CA . SER A 1 85 ? 9.198 6.316 -9.271 1.00 88.62 85 SER A CA 1
ATOM 678 C C . SER A 1 85 ? 9.817 5.271 -10.185 1.00 88.62 85 SER A C 1
ATOM 680 O O . SER A 1 85 ? 9.810 4.087 -9.865 1.00 88.62 85 SER A O 1
ATOM 682 N N . GLY A 1 86 ? 10.339 5.705 -11.330 1.00 85.62 86 GLY A N 1
ATOM 683 C CA . GLY A 1 86 ? 11.024 4.844 -12.290 1.00 85.62 86 GLY A CA 1
ATOM 684 C C . GLY A 1 86 ? 12.451 5.318 -12.532 1.00 85.62 86 GLY A C 1
ATOM 685 O O . GLY A 1 86 ? 12.778 6.487 -12.313 1.00 85.62 86 GLY A O 1
ATOM 686 N N . TYR A 1 87 ? 13.309 4.419 -13.006 1.00 81.88 87 TYR A N 1
ATOM 687 C CA . TYR A 1 87 ? 14.674 4.785 -13.367 1.00 81.88 87 TYR A CA 1
ATOM 688 C C . TYR A 1 87 ? 14.703 5.792 -14.524 1.00 81.88 87 TYR A C 1
ATOM 690 O O . TYR A 1 87 ? 13.957 5.681 -15.498 1.00 81.88 87 TYR A O 1
ATOM 698 N N . SER A 1 88 ? 15.608 6.770 -14.437 1.00 78.62 88 SER A N 1
ATOM 699 C CA . SER A 1 88 ? 15.777 7.774 -15.488 1.00 78.62 88 SER A CA 1
ATOM 700 C C . SER A 1 88 ? 16.416 7.165 -16.731 1.00 78.62 88 SER A C 1
ATOM 702 O O . SER A 1 88 ? 17.593 6.808 -16.715 1.00 78.62 88 SER A O 1
ATOM 704 N N . THR A 1 89 ? 15.692 7.179 -17.847 1.00 80.31 89 THR A N 1
ATOM 705 C CA . THR A 1 89 ? 16.200 6.760 -19.165 1.00 80.31 89 THR A CA 1
ATOM 706 C C . THR A 1 89 ? 17.356 7.617 -19.688 1.00 80.31 89 THR A C 1
ATOM 708 O O . THR A 1 89 ? 18.023 7.217 -20.636 1.00 80.31 89 THR A O 1
ATOM 711 N N . ARG A 1 90 ? 17.609 8.791 -19.088 1.00 76.75 90 ARG A N 1
ATOM 712 C CA . ARG A 1 90 ? 18.723 9.682 -19.453 1.00 76.75 90 ARG A CA 1
ATOM 713 C C . ARG A 1 90 ? 20.033 9.338 -18.749 1.00 76.75 90 ARG A C 1
ATOM 715 O O . ARG A 1 90 ? 21.089 9.682 -19.266 1.00 76.75 90 ARG A O 1
ATOM 722 N N . TYR A 1 91 ? 19.958 8.733 -17.564 1.00 76.88 91 TYR A N 1
ATOM 723 C CA . TYR A 1 91 ? 21.122 8.539 -16.693 1.00 76.88 91 TYR A CA 1
ATOM 724 C C . TYR A 1 91 ? 21.476 7.070 -16.465 1.00 76.88 91 TYR A C 1
ATOM 726 O O . TYR A 1 91 ? 22.599 6.806 -16.057 1.00 76.88 91 TYR A O 1
ATOM 734 N N . ILE A 1 92 ? 20.559 6.131 -16.731 1.00 73.31 92 ILE A N 1
ATOM 735 C CA . ILE A 1 92 ? 20.810 4.697 -16.556 1.00 73.31 92 ILE A CA 1
ATOM 736 C C . ILE A 1 92 ? 20.963 3.989 -17.901 1.00 73.31 92 ILE A C 1
ATOM 738 O O . ILE A 1 92 ? 20.161 4.194 -18.821 1.00 73.31 92 ILE A O 1
ATOM 742 N N . LYS A 1 93 ? 21.946 3.090 -18.010 1.00 66.12 93 LYS A N 1
ATOM 743 C CA . LYS A 1 93 ? 21.977 2.130 -19.118 1.00 66.12 93 LYS A CA 1
ATOM 744 C C . LYS A 1 93 ? 21.019 0.988 -18.804 1.00 66.12 93 LYS A C 1
ATOM 746 O O . LYS A 1 93 ? 21.342 0.056 -18.072 1.00 66.12 93 LYS A O 1
ATOM 751 N N . VAL A 1 94 ? 19.829 1.076 -19.391 1.00 60.97 94 VAL A N 1
ATOM 752 C CA . VAL A 1 94 ? 18.672 0.193 -19.159 1.00 60.97 94 VAL A CA 1
ATOM 753 C C . VAL A 1 94 ? 19.040 -1.302 -19.141 1.00 60.97 94 VAL A C 1
ATOM 755 O O . VAL A 1 94 ? 18.597 -2.028 -18.253 1.00 60.97 94 VAL A O 1
ATOM 758 N N . PHE A 1 95 ? 19.903 -1.751 -20.055 1.00 55.25 95 PHE A N 1
ATOM 759 C CA . PHE A 1 95 ? 20.267 -3.166 -20.198 1.00 55.25 95 PHE A CA 1
ATOM 760 C C . PHE A 1 95 ? 21.390 -3.659 -19.269 1.00 55.25 95 PHE A C 1
ATOM 762 O O . PHE A 1 95 ? 21.442 -4.850 -18.985 1.00 55.25 95 PHE A O 1
ATOM 769 N N . GLN A 1 96 ? 22.262 -2.775 -18.775 1.00 51.41 96 GLN A N 1
ATOM 770 C CA . GLN A 1 96 ? 23.419 -3.151 -17.943 1.00 51.41 96 GLN A CA 1
ATOM 771 C C . GLN A 1 96 ? 23.215 -2.875 -16.451 1.00 51.41 96 GLN A C 1
ATOM 773 O O . GLN A 1 96 ? 23.789 -3.570 -15.620 1.00 51.41 96 GLN A O 1
ATOM 778 N N . GLU A 1 97 ? 22.417 -1.864 -16.106 1.00 54.25 97 GLU A N 1
ATOM 779 C CA . GLU A 1 97 ? 22.349 -1.338 -14.736 1.00 54.25 97 GLU A CA 1
ATOM 780 C C . GLU A 1 97 ? 20.942 -1.432 -14.124 1.00 54.25 97 GLU A C 1
ATOM 782 O O . GLU A 1 97 ? 20.819 -1.530 -12.906 1.00 54.25 97 GLU A O 1
ATOM 787 N N . ALA A 1 98 ? 19.878 -1.433 -14.942 1.00 53.28 98 ALA A N 1
ATOM 788 C CA . ALA A 1 98 ? 18.491 -1.375 -14.457 1.00 53.28 98 ALA A CA 1
ATOM 789 C C . ALA A 1 98 ? 17.752 -2.729 -14.499 1.00 53.28 98 ALA A C 1
ATOM 791 O O . ALA A 1 98 ? 17.016 -3.074 -13.573 1.00 53.28 98 ALA A O 1
ATOM 792 N N . LEU A 1 99 ? 17.915 -3.502 -15.581 1.00 54.28 99 LEU A N 1
ATOM 793 C CA . LEU A 1 99 ? 17.078 -4.683 -15.852 1.00 54.28 99 LEU A CA 1
ATOM 794 C C . LEU A 1 99 ? 17.739 -6.026 -15.514 1.00 54.28 99 LEU A C 1
ATOM 796 O O . LEU A 1 99 ? 17.038 -6.954 -15.084 1.00 54.28 99 LEU A O 1
ATOM 800 N N . CYS A 1 100 ? 19.060 -6.131 -15.670 1.00 49.28 100 CYS A N 1
ATOM 801 C CA . CYS A 1 100 ? 19.777 -7.404 -15.680 1.00 49.28 100 CYS A CA 1
ATOM 802 C C . CYS A 1 100 ? 21.076 -7.346 -14.864 1.00 49.28 100 CYS A C 1
ATOM 804 O O . CYS A 1 100 ? 21.949 -6.534 -15.139 1.00 49.28 100 CYS A O 1
ATOM 806 N N . LYS A 1 101 ? 21.240 -8.294 -13.929 1.00 48.84 101 LYS A N 1
ATOM 807 C CA . LYS A 1 101 ? 22.573 -8.812 -13.569 1.00 48.84 101 LYS A CA 1
ATOM 808 C C . LYS A 1 101 ? 23.103 -9.796 -14.631 1.00 48.84 101 LYS A C 1
ATOM 810 O O . LYS A 1 101 ? 24.273 -10.148 -14.586 1.00 48.84 101 LYS A O 1
ATOM 815 N N . GLU A 1 102 ? 22.269 -10.212 -15.593 1.00 43.19 102 GLU A N 1
ATOM 816 C CA . GLU A 1 102 ? 22.583 -11.234 -16.602 1.00 43.19 102 GLU A CA 1
ATOM 817 C C . GLU A 1 102 ? 22.009 -10.863 -17.992 1.00 43.19 102 GLU A C 1
ATOM 819 O O . GLU A 1 102 ? 20.875 -11.200 -18.314 1.00 43.19 102 GLU A O 1
ATOM 824 N N . GLY A 1 103 ? 22.796 -10.158 -18.816 1.00 44.12 103 GLY A N 1
ATOM 825 C CA . GLY A 1 103 ? 22.654 -10.109 -20.286 1.00 44.12 103 GLY A CA 1
ATOM 826 C C . GLY A 1 103 ? 21.571 -9.208 -20.919 1.00 44.12 103 GLY A C 1
ATOM 827 O O . GLY A 1 103 ? 20.514 -8.945 -20.352 1.00 44.12 103 GLY A O 1
ATOM 828 N N . GLU A 1 104 ? 21.836 -8.754 -22.152 1.00 40.72 104 GLU A N 1
ATOM 829 C CA . GLU A 1 104 ? 20.945 -7.906 -22.964 1.00 40.72 104 GLU A CA 1
ATOM 830 C C . GLU A 1 104 ? 19.854 -8.755 -23.651 1.00 40.72 104 GLU A C 1
ATOM 832 O O . GLU A 1 104 ? 20.121 -9.455 -24.626 1.00 40.72 104 GLU A O 1
ATOM 837 N N . THR A 1 105 ? 18.612 -8.716 -23.161 1.00 43.69 105 THR A N 1
ATOM 838 C CA . THR A 1 105 ? 17.460 -9.389 -23.798 1.00 43.69 105 THR A CA 1
ATOM 839 C C . THR A 1 105 ? 16.283 -8.430 -23.962 1.00 43.69 105 THR A C 1
ATOM 841 O O . THR A 1 105 ? 16.039 -7.579 -23.111 1.00 43.69 105 THR A O 1
ATOM 844 N N . TYR A 1 106 ? 15.563 -8.548 -25.082 1.00 43.00 106 TYR A N 1
ATOM 845 C CA . TYR A 1 106 ? 14.370 -7.753 -25.383 1.00 43.00 106 TYR A CA 1
ATOM 846 C C . TYR A 1 106 ? 13.114 -8.529 -24.968 1.00 43.00 106 TYR A C 1
ATOM 848 O O . TYR A 1 106 ? 12.931 -9.672 -25.382 1.00 43.00 106 TYR A O 1
ATOM 856 N N . GLU A 1 107 ? 12.240 -7.908 -24.175 1.00 50.38 107 GLU A N 1
ATOM 857 C CA . GLU A 1 107 ? 10.956 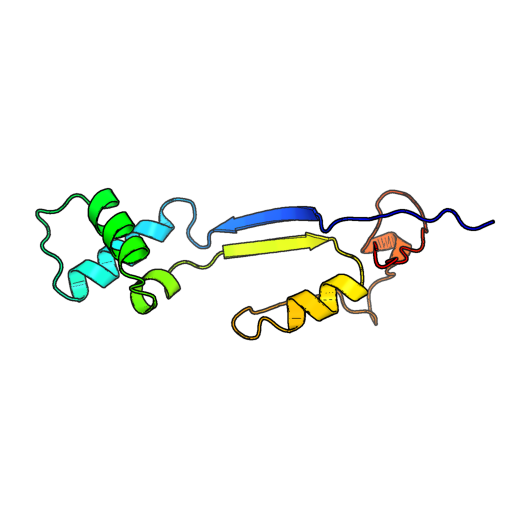-8.482 -23.753 1.00 50.38 107 GLU A CA 1
ATOM 858 C C . GLU A 1 107 ? 9.834 -7.975 -24.677 1.00 50.38 107 GLU A C 1
ATOM 860 O O . GLU A 1 107 ? 9.674 -6.766 -24.859 1.00 50.38 107 GLU A O 1
ATOM 865 N N . VAL A 1 108 ? 9.049 -8.883 -25.265 1.00 41.50 108 VAL A N 1
ATOM 866 C CA . VAL A 1 108 ? 7.897 -8.551 -26.122 1.00 41.50 108 VAL A CA 1
ATOM 867 C C . VAL A 1 108 ? 6.647 -9.189 -25.524 1.00 41.50 108 VAL A C 1
ATOM 869 O O . VAL A 1 108 ? 6.615 -10.396 -25.297 1.00 41.50 108 VAL A O 1
ATOM 872 N N . ILE A 1 109 ? 5.616 -8.380 -25.270 1.00 47.50 109 ILE A N 1
ATOM 873 C CA . ILE A 1 109 ? 4.316 -8.852 -24.780 1.00 47.50 109 ILE A CA 1
ATOM 874 C C . ILE A 1 109 ? 3.501 -9.326 -25.981 1.00 47.50 109 ILE A C 1
ATOM 876 O O . ILE A 1 109 ? 3.237 -8.550 -26.899 1.00 47.50 109 ILE A O 1
ATOM 880 N N . VAL A 1 110 ? 3.094 -10.592 -25.963 1.00 41.66 110 VAL A N 1
ATOM 881 C CA . VAL A 1 110 ? 2.151 -11.153 -26.935 1.00 41.66 110 VAL A CA 1
ATOM 882 C C . VAL A 1 110 ? 0.797 -11.286 -26.232 1.00 41.66 110 VAL A C 1
ATOM 884 O O . VAL A 1 110 ? 0.749 -11.952 -25.193 1.00 41.66 110 VAL A O 1
ATOM 887 N N . PRO A 1 111 ? -0.291 -10.674 -26.738 1.00 35.22 111 PRO A N 1
ATOM 888 C CA . PRO A 1 111 ? -1.627 -10.923 -26.209 1.00 35.22 111 PRO A CA 1
ATOM 889 C C . PRO A 1 111 ? -1.934 -12.415 -26.349 1.00 35.22 111 PRO A C 1
ATOM 891 O O . PRO A 1 111 ? -1.751 -12.983 -27.428 1.00 35.22 111 PRO A O 1
ATOM 894 N N . THR A 1 112 ? -2.336 -13.067 -25.261 1.00 41.06 112 THR A N 1
ATOM 895 C CA . THR A 1 112 ? -2.814 -14.456 -25.330 1.00 41.06 112 THR A CA 1
ATOM 896 C C . THR A 1 112 ? -4.271 -14.455 -25.820 1.00 4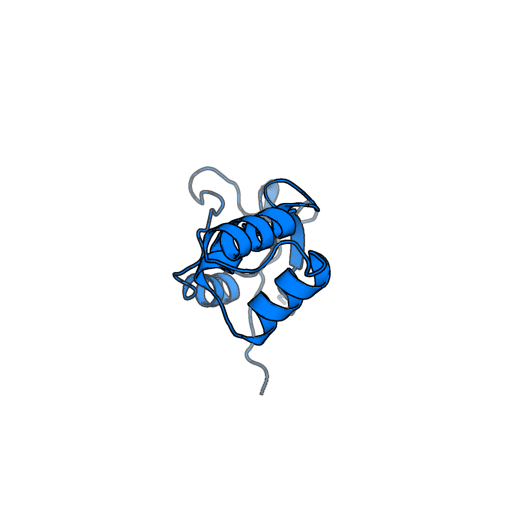1.06 112 THR A C 1
ATOM 898 O O . THR A 1 112 ? -4.973 -13.487 -25.520 1.00 41.06 112 THR A O 1
ATOM 901 N N . PRO A 1 113 ? -4.704 -15.464 -26.605 1.00 53.00 113 PRO A N 1
ATOM 902 C CA . PRO A 1 113 ? -6.072 -15.554 -27.123 1.00 53.00 113 PRO A CA 1
ATOM 903 C C . PRO A 1 113 ? -7.132 -15.650 -26.024 1.00 53.00 113 PRO A C 1
ATOM 905 O O . PRO A 1 113 ? -6.818 -16.234 -24.960 1.00 53.00 113 PRO A O 1
#

Nearest PDB structures (foldseek):
  4fzb-assembly1_A  TM=7.337E-01  e=1.095E-01  Paramecium bursaria Chlorella virus 1
  5jy4-assembly2_B  TM=4.308E-01  e=2.756E+00  Escherichia coli O157:H7
  5jxz-assembly1_A  TM=4.458E-01  e=5.772E+00  Escherichia coli O157:H7
  3ung-assembly1_C  TM=2.429E-01  e=9.880E+00  Pyrococcus furiosus DSM 3638

Solvent-accessible surface area (backbone atoms only — not comparable to full-atom values): 7389 Å² total; per-residue (Å²): 134,86,77,85,48,89,75,74,74,42,76,79,44,75,46,49,58,84,41,94,63,26,62,53,53,28,34,49,50,40,39,78,74,67,50,65,85,90,56,58,60,72,56,49,42,50,49,38,64,75,68,65,45,52,82,37,54,68,69,52,49,76,48,74,43,69,51,62,54,78,68,59,48,57,64,58,64,67,47,76,89,60,85,84,86,78,85,54,81,88,82,49,56,57,53,69,74,74,74,28,101,70,66,84,78,77,80,61,90,73,88,77,135

Sequence (113 aa):
MHEIRIVKPEIRNFEIVKGEEAWREVVYSARMSGVPEGIPEGEVFKMMVRNDYGSALEHVIIKFDVKMSKGNAAELLEHRIASHSGYSTRYIKVFQEALCKEGETYEVIVPTP

Secondary structure (DSSP, 8-state):
-PPP-----EEEEEEETT-TTTHHHHHHHHHHTT--TTS-HHHHHHHHHHTT-HHHHTT--EEEEEE--HHHHHHHHT-TTS------TTTS-IIIIIS-SS-----------

pLDDT: mean 80.98, std 18.27, range [35.22, 97.0]

Foldseek 3Di:
DADADDDDKDFPDKDKVVGPCQLLQLLVVVVVVPDDPPDDSVVSSVVCVVVVVPVSVVSIDMDTDMDDDPVVVVVVVVPVVDDDDDDDPVPDPCQPGPHDPDDDHDHDDDDDD

Radius of gyration: 20.21 Å; Cα contacts (8 Å, |Δi|>4): 105; chains: 1; bounding box: 40×26×60 Å

Mean predicted aligned error: 9.02 Å

=== Feature glossary ===
A reading guide for the features in this record.

Start from the sequence.

  · This is the polypeptide sequence — one letter per residue, N-terminus first. Length ranges from a few dozen residues for small domains to over a thousand for large multi-dom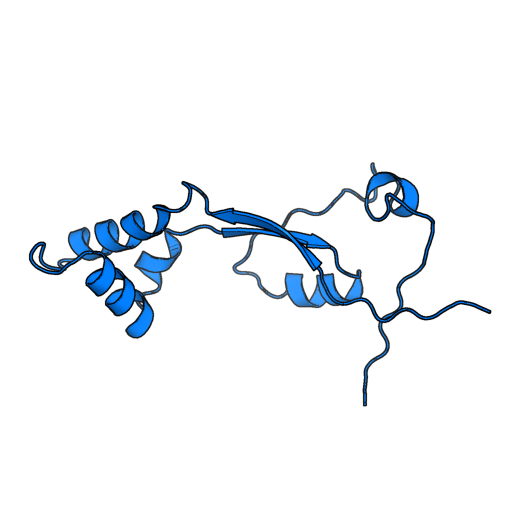ain proteins.

Fold it, and you get atomic coordinates and the backbone conformation that goes with them.

  · Structure coordinates are given as an mmCIF _atom_site loop: one row per atom with element, residue name, chain id, sequence number, and x/y/z position in Å. Only the four main-chain atoms per residue are included here; side chains are omitted to keep the record compact.

  · Backbone dihedral angles. Every residue except chain termini has a φ (preceding-C → N → Cα → C) and a ψ (N → Cα → C → next-N). They are reported in degrees following the IUPAC sign convention. Secondary structure is essentially a statement about which (φ, ψ) basin each residue occupies.

  · The SS8 string is DSSP's per-residue secondary-structure call. α-helix (H) means an i→i+4 H-bond ladder; β-strand (E) means the residue participates in a β-sheet; 3₁₀ (G) and π (I) are tighter and wider helices; T/S are turns/bends; '-' is loop.

  · SS3 is a coarse helix/strand/coil call (letters a/b/c) made by the P-SEA algorithm from inter-Cα distances and dihedrals. It is less detailed than DSSP but needs only Cα positions.

Summarize the fold with a handful of shape descriptors and a per-residue structural alphabet.

  · Radius of gyration (Rg) is the root-mean-square distance of Cα atoms from their centroid — a single number for overall size and compactness. A globular domain of N residues has Rg ≈ 2.2·N^0.38 Å; an extended or disordered chain has a much larger Rg. The Cα contact count is the number of residue pairs whose Cα atoms are within 8 Å and are more than four positions apart in sequence — a standard proxy for tertiary packing density. The bounding box is the smallest axis-aligned box enclosing all Cα atoms.

  · The Foldseek 3Di string encodes local tertiary geometry as a 20-letter alphabet — one character per residue — derived from the relative positions of nearby Cα atoms. Unlike the amino-acid sequence, 3Di is a direct function of the 3D structure, so two proteins with the same fold have similar 3Di strings even at low sequence identity.

  · Solvent-accessible surface area (SASA) is the area in Å² traced out by the centre of a 1.4 Å probe sphere (a water molecule) rolled over the protein's van der Waals surface (Shrake–Rupley / Lee–R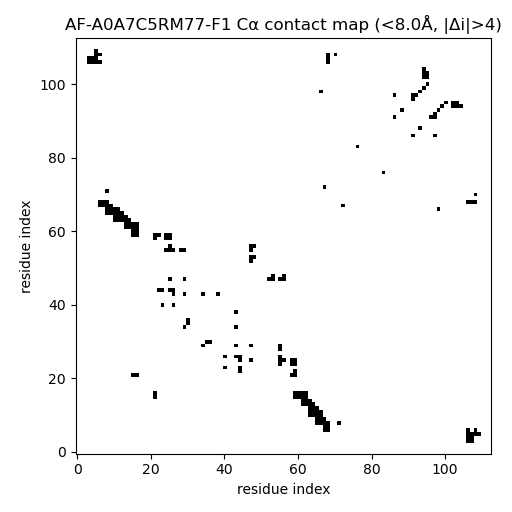ichards construction). Buried residues have near-zero SASA; fully exposed residues can exceed 200 Å². The total SASA scales roughly with the number of surface residues.

Ask how reliable the model is.

  · pLDDT (predicted Local Distance Difference Test) is AlphaFold's per-residue confidence score, ranging from 0 to 100. Values above 90 indicate high confidence (typically well-packed cores); 70–90 is confident; 50–70 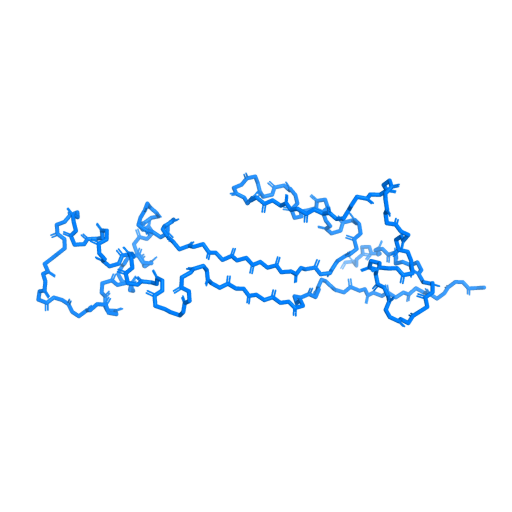low confidence; below 50 usually means the region is disordered or the prediction is unreliable there. AlphaFold stores pLDDT in the mmCIF B-factor column.

  · B-factor (Debye–Waller factor) reflects atomic displacement in the crystal lattice. It is an experimental observable (units Å²), not a prediction; low values mean the atom is pinned down, high values mean it moves or is heterogeneous across the crystal.

  · Predicted Aligned Error (PAE) is an AlphaFold confidence matrix: entry (i, j) is the expected error in the position of residue j, in ångströms, when the prediction is superimposed on the true structure at residue i. Low PAE within a block of residues means that block is internally rigid and well-predicted; high PAE between two blocks means their relative placement is uncertain even if each block individually is confident.

Place it in context: what it resembles, what it is annotated as, and how it looks.

  · Nearest PDB neighbors are the top structural matches found by Foldseek when searching this structure against the entire Protein Data Bank. Each hit reports a TM-score (0 to 1; >0.5 almost always implies the same fold) and an E-value. These are *structural* homologs — they may share no detectable sequence similarity.

  · Functional annotations link the protein to curated databases. InterPro entries identify conserved domains and families by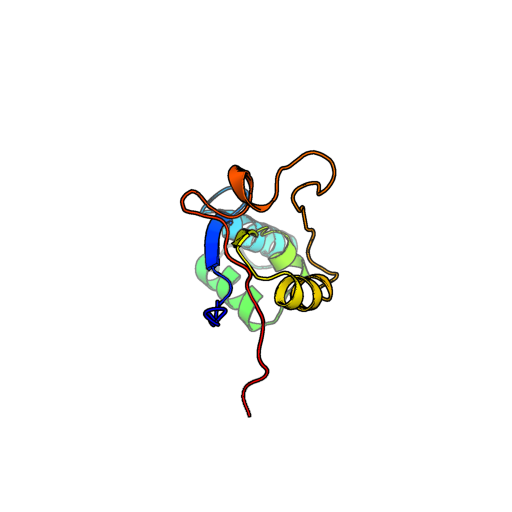 matching the sequence against member-database signatures (Pfam, PROSITE, CDD, …). Gene Ontology (GO) terms describe molecular function, biological process, and cellular component in a controlled vocabulary. CATH places the structure in a hierarchical fold classification (Class/Architecture/Topology/Homologous-superfamily). The organism is the source species.

  · Three diagnostic plots accompany the record. The Cα contact map visualizes the tertiary structure as a 2D adjacency matrix (8 Å cutoff, sequence-local contacts suppressed). The Ramachandran plot shows the distribution of backbone (φ, ψ) torsions, with points in the α and β basins reflecting secondary structure content. The PAE plot shows AlphaFold's inter-residue confidence as a color matrix.

  · Six rendered views show the 3D structure from the faces of a cube — i.e. along ±x, ±y, ±z. Rendering representation is drawn randomly per protein from cartoon (secondary-structure ribbons), sticks (backbone bonds), or molecular surface; coloring is either N→C rainbow (blue at the N-terminus through red at the C-terminus) or one color per chain.